Protein AF-A0A542YVK7-F1 (afdb_monomer_lite)

Organism: NCBI:txid82346

Radius of gyration: 36.07 Å; chains: 1; bounding box: 78×55×101 Å

Secondary structure (DSSP, 8-state):
-------------PPPPPP---PPPPTTHHHHHHHHHHHHHHHHHHHHHHHHT---SS-GGG-HHHHHHHHHHHHHHHHHHHHHHHHHHHHHHH-----SSSSS--------S----------

Foldseek 3Di:
DDDDDPDPPPPPPPDDDDDDDDDDDDQLPCLQVQLQCLLPVLLVQLQVQLPVVPFDPDDPCPRSNNVSNVRSNVRSVVSVVSNVVSVVSRVVVVPPDPVVPDDDDDPPDDDDPPDDDDDDDDD

Structure (mmCIF, N/CA/C/O backbone):
data_AF-A0A542YVK7-F1
#
_entry.id   AF-A0A542YVK7-F1
#
loop_
_atom_site.group_PDB
_atom_site.id
_atom_site.type_symbol
_atom_site.label_atom_id
_atom_site.label_alt_id
_atom_site.label_comp_id
_atom_site.label_asym_id
_atom_site.label_entity_id
_atom_site.label_seq_id
_atom_site.pdbx_PDB_ins_code
_atom_site.Cartn_x
_atom_site.Cartn_y
_atom_site.Cartn_z
_atom_site.occupancy
_atom_site.B_iso_or_equiv
_atom_site.auth_seq_id
_atom_site.auth_comp_id
_atom_site.auth_asym_id
_atom_site.auth_atom_id
_atom_site.pdbx_PDB_model_num
ATOM 1 N N . MET A 1 1 ? -0.382 -36.618 75.215 1.00 52.75 1 MET A N 1
ATOM 2 C CA . MET A 1 1 ? 0.060 -36.966 73.849 1.00 52.75 1 MET A CA 1
ATOM 3 C C . MET A 1 1 ? -0.885 -36.276 72.864 1.00 52.75 1 MET A C 1
ATOM 5 O O . MET A 1 1 ? -1.904 -36.868 72.533 1.00 52.75 1 MET A O 1
ATOM 9 N N . PRO A 1 2 ? -0.658 -35.001 72.500 1.00 47.66 2 PRO A N 1
ATOM 10 C CA . PRO A 1 2 ? -1.458 -34.331 71.476 1.00 47.66 2 PRO A CA 1
ATOM 11 C C . PRO A 1 2 ? -1.110 -34.901 70.094 1.00 47.66 2 PRO A C 1
ATOM 13 O O . PRO A 1 2 ? 0.059 -35.003 69.729 1.00 47.66 2 PRO A O 1
ATOM 16 N N . SER A 1 3 ? -2.135 -35.321 69.362 1.00 55.38 3 SER A N 1
ATOM 17 C CA . SER A 1 3 ? -2.067 -35.825 67.993 1.00 55.38 3 SER A CA 1
ATOM 18 C C . SER A 1 3 ? -1.645 -34.709 67.038 1.00 55.38 3 SER A C 1
ATOM 20 O O . SER A 1 3 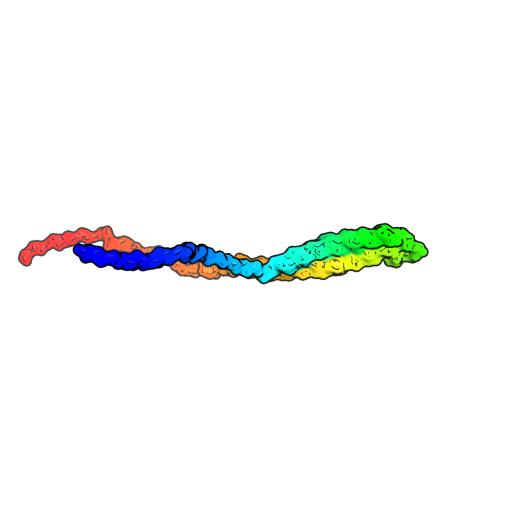? -2.375 -33.735 66.867 1.00 55.38 3 SER A O 1
ATOM 22 N N . SER A 1 4 ? -0.480 -34.859 66.409 1.00 58.69 4 SER A N 1
ATOM 23 C CA . SER A 1 4 ? -0.032 -34.044 65.280 1.00 58.69 4 SER A CA 1
ATOM 24 C C . SER A 1 4 ? -0.955 -34.292 64.090 1.00 58.69 4 SER A C 1
ATOM 26 O O . SER A 1 4 ? -0.798 -35.266 63.353 1.00 58.69 4 SER A O 1
ATOM 28 N N . GLN A 1 5 ? -1.964 -33.436 63.956 1.00 61.44 5 GLN A N 1
ATOM 29 C CA . GLN A 1 5 ? -2.774 -33.323 62.755 1.00 61.44 5 GLN A CA 1
ATOM 30 C C . GLN A 1 5 ? -1.832 -32.894 61.621 1.00 61.44 5 GLN A C 1
ATOM 32 O O . GLN A 1 5 ? -1.145 -31.888 61.784 1.00 61.44 5 GLN A O 1
ATOM 37 N N . PRO A 1 6 ? -1.707 -33.669 60.530 1.00 60.38 6 PRO A N 1
ATOM 38 C CA . PRO A 1 6 ? -0.852 -33.281 59.423 1.00 60.38 6 PRO A CA 1
ATOM 39 C C . PRO A 1 6 ? -1.431 -31.997 58.837 1.00 60.38 6 PRO A C 1
ATOM 41 O O . PRO A 1 6 ? -2.580 -31.988 58.389 1.00 60.38 6 PRO A O 1
ATOM 44 N N . ASP A 1 7 ? -0.648 -30.921 58.913 1.00 55.28 7 ASP A N 1
ATOM 45 C CA . ASP A 1 7 ? -0.944 -29.646 58.279 1.00 55.28 7 ASP A CA 1
ATOM 46 C C . ASP A 1 7 ? -1.322 -29.938 56.831 1.00 55.28 7 ASP A C 1
ATOM 48 O O . ASP A 1 7 ? -0.521 -30.461 56.050 1.00 55.28 7 ASP A O 1
ATOM 52 N N . ALA A 1 8 ? -2.598 -29.706 56.521 1.00 58.78 8 ALA A N 1
ATOM 53 C CA . ALA A 1 8 ? -3.131 -29.823 55.182 1.00 58.78 8 ALA A CA 1
ATOM 54 C C . ALA A 1 8 ? -2.192 -29.037 54.278 1.00 58.78 8 ALA A C 1
ATOM 56 O O . ALA A 1 8 ? -2.060 -27.828 54.456 1.00 58.78 8 ALA A O 1
ATOM 57 N N . ALA A 1 9 ? -1.494 -29.760 53.399 1.00 60.69 9 ALA A N 1
ATOM 58 C CA . ALA A 1 9 ? -0.538 -29.226 52.451 1.00 60.69 9 ALA A CA 1
ATOM 59 C C . ALA A 1 9 ? -1.058 -27.890 51.921 1.00 60.69 9 ALA A C 1
ATOM 61 O O . ALA A 1 9 ? -2.037 -27.863 51.171 1.00 60.69 9 ALA A O 1
ATOM 62 N N . THR A 1 10 ? -0.443 -26.798 52.383 1.00 60.91 10 THR A N 1
ATOM 63 C CA . THR A 1 10 ? -0.665 -25.458 51.860 1.00 60.91 10 THR A CA 1
ATOM 64 C C . THR A 1 10 ? -0.448 -25.581 50.368 1.00 60.91 10 THR A C 1
ATOM 66 O O . THR A 1 10 ? 0.667 -25.815 49.910 1.00 60.91 10 THR A O 1
ATOM 69 N N . SER A 1 11 ? -1.540 -25.571 49.617 1.00 63.12 11 SER A N 1
ATOM 70 C CA . SER A 1 11 ? -1.507 -25.688 48.176 1.00 63.12 11 SER A CA 1
ATOM 71 C C . SER A 1 11 ? -0.738 -24.480 47.656 1.00 63.12 11 SER A C 1
ATOM 73 O O . SER A 1 11 ? -1.299 -23.386 47.597 1.00 63.12 11 SER A O 1
ATOM 75 N N . ASP A 1 12 ? 0.530 -24.692 47.297 1.00 66.50 12 ASP A N 1
ATOM 76 C CA . ASP A 1 12 ? 1.444 -23.780 46.590 1.00 66.50 12 ASP A CA 1
ATOM 77 C C . ASP A 1 12 ? 0.936 -23.456 45.167 1.00 66.50 12 ASP A C 1
ATOM 79 O O . ASP A 1 12 ? 1.696 -23.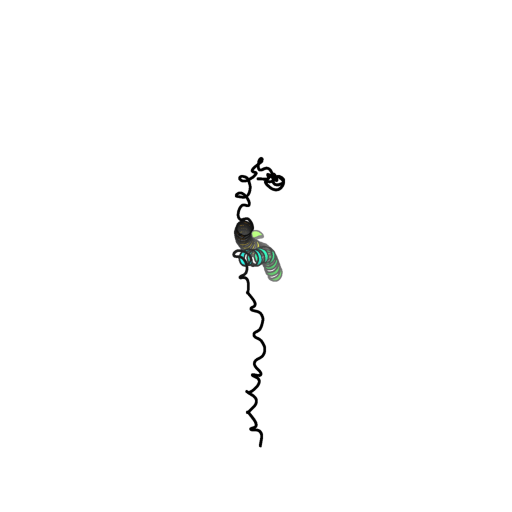353 44.208 1.00 66.50 12 ASP A O 1
ATOM 83 N N . ILE A 1 13 ? -0.380 -23.342 44.989 1.00 74.19 13 ILE A N 1
ATOM 84 C CA . ILE A 1 13 ? -1.012 -22.975 43.731 1.00 74.19 13 ILE A CA 1
ATOM 85 C C . ILE A 1 13 ? -1.048 -21.446 43.711 1.00 74.19 13 ILE A C 1
ATOM 87 O O . ILE A 1 13 ? -1.778 -20.850 44.511 1.00 74.19 13 ILE A O 1
ATOM 91 N N . PRO A 1 14 ? -0.268 -20.789 42.829 1.00 78.38 14 PRO A N 1
ATOM 92 C CA . PRO A 1 14 ? -0.297 -19.342 42.707 1.00 78.38 14 PRO A CA 1
ATOM 93 C C . PRO A 1 14 ? -1.727 -18.872 42.410 1.00 78.38 14 PRO A C 1
ATOM 95 O O . PRO A 1 14 ? -2.438 -19.548 41.657 1.00 78.38 14 PRO A O 1
ATOM 98 N N . PRO A 1 15 ? -2.161 -17.726 42.964 1.00 80.75 15 PRO A N 1
ATOM 99 C CA . PRO A 1 15 ? -3.490 -17.194 42.707 1.00 80.75 15 PRO A CA 1
ATOM 100 C C . PRO A 1 15 ? -3.763 -17.121 41.198 1.00 80.75 15 PRO A C 1
ATOM 102 O O . PRO A 1 15 ? -2.885 -16.674 40.451 1.00 80.75 15 PRO A O 1
ATOM 105 N N . PRO A 1 16 ? -4.948 -17.549 40.727 1.00 82.06 16 PRO A N 1
ATOM 106 C CA . PRO A 1 16 ? -5.277 -17.500 39.310 1.00 82.06 16 PRO A CA 1
ATOM 107 C C . PRO A 1 16 ? -5.114 -16.067 38.787 1.00 82.06 16 PRO A C 1
ATOM 109 O O . PRO A 1 16 ? -5.656 -15.116 39.354 1.00 82.06 16 PRO A O 1
ATOM 112 N N . GLY A 1 17 ? -4.322 -15.912 37.723 1.00 82.94 17 GLY A N 1
ATOM 113 C CA . GLY A 1 17 ? -4.039 -14.614 37.115 1.00 82.94 17 GLY A CA 1
ATOM 114 C C . GLY A 1 17 ? -5.304 -13.934 36.585 1.00 82.94 17 GLY A C 1
ATOM 115 O O . GLY A 1 17 ? -6.275 -14.591 36.207 1.00 82.94 17 GLY A O 1
ATOM 116 N N . ARG A 1 18 ? -5.295 -12.595 36.542 1.00 85.25 18 ARG A N 1
ATOM 117 C CA . ARG A 1 18 ? -6.401 -11.794 35.996 1.00 85.25 18 ARG A CA 1
ATOM 118 C C . ARG A 1 18 ? -6.695 -12.228 34.549 1.00 85.25 18 ARG A C 1
ATOM 120 O O . ARG A 1 18 ? -5.761 -12.235 33.747 1.00 85.25 18 ARG A O 1
ATOM 127 N N . PRO A 1 19 ? -7.952 -12.543 34.184 1.00 79.69 19 PRO A N 1
ATOM 128 C CA . PRO A 1 19 ? -8.277 -12.900 32.809 1.00 79.69 19 PRO A CA 1
ATOM 129 C C . PRO A 1 19 ? -8.016 -11.701 31.889 1.00 79.69 19 PRO A C 1
ATOM 131 O O . PRO A 1 19 ? -8.578 -10.621 32.082 1.00 79.69 19 PRO A O 1
ATOM 134 N N . VAL A 1 20 ? -7.137 -11.886 30.903 1.00 80.00 20 VAL A N 1
ATOM 135 C CA . VAL A 1 20 ? -6.852 -10.895 29.859 1.00 80.00 20 VAL A CA 1
ATOM 136 C C . VAL A 1 20 ? -7.823 -11.141 28.709 1.00 80.00 20 VAL A C 1
ATOM 138 O O . VAL A 1 20 ? -7.705 -12.134 27.993 1.00 80.00 20 VAL A O 1
ATOM 141 N N . LEU A 1 21 ? -8.798 -10.248 28.540 1.00 80.81 21 LEU A N 1
ATOM 142 C CA . LEU A 1 21 ? -9.656 -10.223 27.358 1.00 80.81 21 LEU A CA 1
ATOM 143 C C . LEU A 1 21 ? -8.872 -9.596 26.203 1.00 80.81 21 LEU A C 1
ATOM 145 O O . LEU A 1 21 ? -8.585 -8.401 26.213 1.00 80.81 21 LEU A O 1
ATOM 149 N N . LEU A 1 22 ? -8.505 -10.416 25.218 1.00 80.00 22 LEU A N 1
ATOM 150 C CA . LEU A 1 22 ? -7.971 -9.931 23.950 1.00 80.00 22 LEU A CA 1
ATOM 151 C C . LEU A 1 22 ? -9.145 -9.435 23.111 1.00 80.00 22 LEU A C 1
ATOM 153 O O . LEU A 1 22 ? -9.910 -10.227 22.561 1.00 80.00 22 LEU A O 1
ATOM 157 N N . GLU A 1 23 ? -9.304 -8.121 23.031 1.00 75.19 23 GLU A N 1
ATOM 158 C CA . GLU A 1 23 ? -10.268 -7.532 22.117 1.00 75.19 23 GLU A CA 1
ATOM 159 C C . GLU A 1 23 ? -9.785 -7.760 20.680 1.00 75.19 23 GLU A C 1
ATOM 161 O O . GLU A 1 23 ? -8.671 -7.388 20.300 1.00 75.19 23 GLU A O 1
ATOM 166 N N . SER A 1 24 ? -10.609 -8.445 19.884 1.00 73.44 24 SER A N 1
ATOM 167 C CA . SER A 1 24 ? -10.335 -8.660 18.464 1.00 73.44 24 SER A CA 1
ATOM 168 C C . SER A 1 24 ? -10.178 -7.310 17.772 1.00 73.44 24 SER A C 1
ATOM 170 O O . SER A 1 24 ? -11.029 -6.433 17.915 1.00 73.44 24 SER A O 1
ATOM 172 N N . THR A 1 25 ? -9.130 -7.159 16.961 1.00 78.12 25 THR A N 1
ATOM 173 C CA . THR A 1 25 ? -8.899 -5.935 16.190 1.00 78.12 25 THR A CA 1
ATOM 174 C C . THR A 1 25 ? -10.137 -5.604 15.339 1.00 78.12 25 THR A C 1
ATOM 176 O O . THR A 1 25 ? -10.672 -6.508 14.686 1.00 78.12 25 THR A O 1
ATOM 179 N N . PRO A 1 26 ? -10.612 -4.343 15.319 1.00 77.69 26 PRO A N 1
ATOM 180 C CA . PRO A 1 26 ? -11.847 -3.980 14.634 1.00 77.69 26 PRO A CA 1
ATOM 181 C C . PRO A 1 26 ? -11.857 -4.368 13.143 1.00 77.69 26 PRO A C 1
ATOM 183 O O . PRO A 1 26 ? -10.852 -4.179 12.440 1.00 77.69 26 PRO A O 1
ATOM 186 N N . PRO A 1 27 ? -12.991 -4.867 12.614 1.00 73.62 27 PRO A N 1
ATOM 187 C CA . PRO A 1 27 ? -13.107 -5.286 11.222 1.00 73.62 27 PRO A CA 1
ATOM 188 C C . PRO A 1 27 ? -12.990 -4.077 10.280 1.00 73.62 27 PRO A C 1
ATOM 190 O O . PRO A 1 27 ? -13.923 -3.295 10.127 1.00 73.62 27 PRO A O 1
ATOM 193 N N . GLY A 1 28 ? -11.833 -3.934 9.630 1.00 80.94 28 GLY A N 1
ATOM 194 C CA . GLY A 1 28 ? -11.508 -2.806 8.743 1.00 80.94 28 GLY A CA 1
ATOM 195 C C . GLY A 1 28 ? -10.141 -2.178 9.021 1.00 80.94 28 GLY A C 1
ATOM 196 O O . GLY A 1 28 ? -9.555 -1.583 8.120 1.00 80.94 28 GLY A O 1
ATOM 197 N N . PHE A 1 29 ? -9.584 -2.396 10.217 1.00 86.50 29 PHE A N 1
ATOM 198 C CA . PHE A 1 29 ? -8.262 -1.895 10.607 1.00 86.50 29 PHE A CA 1
ATOM 199 C C . PHE A 1 29 ? -7.142 -2.410 9.692 1.00 86.50 29 PHE A C 1
ATOM 201 O O . PHE A 1 29 ? -6.368 -1.627 9.146 1.00 86.50 29 PHE A O 1
ATOM 208 N N . TRP A 1 30 ? -7.108 -3.722 9.445 1.00 88.44 30 TRP A N 1
ATOM 209 C CA . TRP A 1 30 ? -6.104 -4.343 8.575 1.00 88.44 30 TRP A CA 1
ATOM 210 C C . TRP A 1 30 ? -6.205 -3.893 7.122 1.00 88.44 30 TRP A C 1
ATOM 212 O O . TRP A 1 30 ? -5.185 -3.659 6.483 1.00 88.44 30 TRP A O 1
ATOM 222 N N . ALA A 1 31 ? -7.426 -3.730 6.609 1.00 89.25 31 ALA A N 1
ATOM 223 C CA . ALA A 1 31 ? -7.642 -3.239 5.253 1.00 89.25 31 ALA A CA 1
ATOM 224 C C . ALA A 1 31 ? -7.156 -1.789 5.099 1.00 89.25 31 ALA A C 1
ATOM 226 O O . ALA A 1 31 ? -6.545 -1.460 4.087 1.00 89.25 31 ALA A O 1
ATOM 227 N N . LEU A 1 32 ? -7.357 -0.948 6.120 1.00 90.81 32 LEU A N 1
ATOM 228 C CA . LEU A 1 32 ? -6.861 0.426 6.134 1.00 90.81 32 LEU A CA 1
ATOM 229 C C . LEU A 1 32 ? -5.332 0.485 6.213 1.00 90.81 32 LEU A C 1
ATOM 231 O O . LEU A 1 32 ? -4.716 1.178 5.409 1.00 90.81 32 LEU A O 1
ATOM 235 N N . ILE A 1 33 ? -4.715 -0.262 7.135 1.00 93.44 33 ILE A N 1
ATOM 236 C CA . ILE A 1 33 ? -3.254 -0.268 7.301 1.00 93.44 33 ILE A CA 1
ATOM 237 C C . ILE A 1 33 ? -2.555 -0.857 6.082 1.00 93.44 33 ILE A C 1
ATOM 239 O O . ILE A 1 33 ? -1.661 -0.220 5.527 1.00 93.44 33 ILE A O 1
ATOM 243 N N . LEU A 1 34 ? -2.943 -2.059 5.651 1.00 93.38 34 LEU A N 1
ATOM 244 C CA . LEU A 1 34 ? -2.294 -2.720 4.521 1.00 93.38 34 LEU A CA 1
ATOM 245 C C . LEU A 1 34 ? -2.593 -1.984 3.219 1.00 93.38 34 LEU A C 1
ATOM 247 O O . LEU A 1 34 ? -1.673 -1.723 2.451 1.00 93.38 34 LEU A O 1
ATOM 251 N N . GLY A 1 35 ? -3.847 -1.587 2.994 1.00 91.75 35 GLY A N 1
ATOM 252 C CA . GLY A 1 35 ? -4.226 -0.829 1.806 1.00 91.75 35 GLY A CA 1
ATOM 253 C C . GLY A 1 35 ? -3.506 0.517 1.733 1.00 91.75 35 GLY A C 1
ATOM 254 O O . GLY A 1 35 ? -2.940 0.850 0.695 1.00 91.75 35 GLY A O 1
ATOM 255 N N . GLY A 1 36 ? -3.450 1.259 2.844 1.00 93.31 36 GLY A N 1
ATOM 256 C CA . GLY A 1 36 ? -2.752 2.542 2.920 1.00 93.31 36 GLY A CA 1
ATOM 257 C C . GLY A 1 36 ? -1.239 2.397 2.754 1.00 93.31 36 GLY A C 1
ATOM 258 O O . GLY A 1 36 ? -0.620 3.180 2.037 1.00 93.31 36 GLY A O 1
ATOM 259 N N . SER A 1 37 ? -0.647 1.348 3.336 1.00 94.69 37 SER A N 1
ATOM 260 C CA . SER A 1 37 ? 0.773 1.0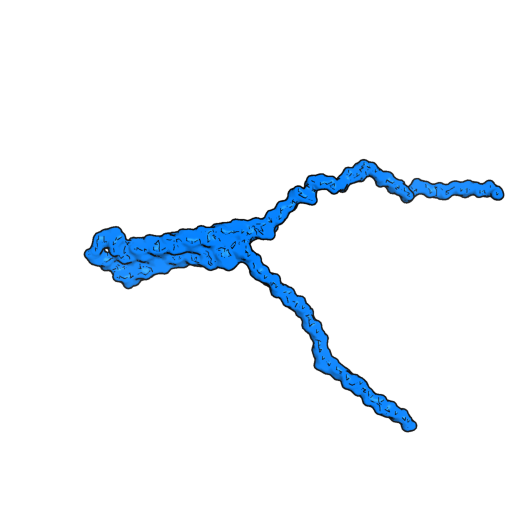35 3.131 1.00 94.69 37 SER A CA 1
ATOM 261 C C . SER A 1 37 ? 1.054 0.758 1.656 1.00 94.69 37 SER A C 1
ATOM 263 O O . SER A 1 37 ? 1.954 1.361 1.084 1.00 94.69 37 SER A O 1
ATOM 265 N N . VAL A 1 38 ? 0.253 -0.093 1.007 1.00 95.50 38 VAL A N 1
ATOM 266 C CA . VAL A 1 38 ? 0.396 -0.408 -0.425 1.00 95.50 38 VAL A CA 1
ATOM 267 C C . VAL A 1 38 ? 0.182 0.832 -1.294 1.00 95.50 38 VAL A C 1
ATOM 269 O O . VAL A 1 38 ? 0.928 1.034 -2.247 1.00 95.50 38 VAL A O 1
ATOM 272 N N . MET A 1 39 ? -0.776 1.692 -0.947 1.00 95.25 39 MET A N 1
ATOM 273 C CA . MET A 1 39 ? -1.062 2.934 -1.667 1.00 95.25 39 MET A CA 1
ATOM 274 C C . MET A 1 39 ? 0.156 3.857 -1.766 1.00 95.25 39 MET A C 1
ATOM 276 O O . MET A 1 39 ? 0.380 4.460 -2.812 1.00 95.25 39 MET A O 1
ATOM 280 N N . VAL A 1 40 ? 0.949 3.946 -0.696 1.00 95.31 40 VAL A N 1
ATOM 281 C CA . VAL A 1 40 ? 2.145 4.798 -0.646 1.00 95.31 40 VAL A CA 1
ATOM 282 C C . VAL A 1 40 ? 3.382 4.070 -1.171 1.00 95.31 40 VAL A C 1
ATOM 284 O O . VAL A 1 40 ? 4.167 4.645 -1.924 1.00 95.31 40 VAL A O 1
ATOM 287 N N . LEU A 1 41 ? 3.571 2.804 -0.790 1.00 95.44 41 LEU A N 1
ATOM 288 C CA . LEU A 1 41 ? 4.777 2.050 -1.130 1.00 95.44 41 LEU A CA 1
ATOM 289 C C . LEU A 1 41 ? 4.797 1.632 -2.602 1.00 95.44 41 LEU A C 1
ATOM 291 O O . LEU A 1 41 ? 5.862 1.659 -3.210 1.00 95.44 41 LEU A O 1
ATOM 295 N N . ALA A 1 42 ? 3.663 1.263 -3.201 1.00 95.38 42 ALA A N 1
ATOM 296 C CA . ALA A 1 42 ? 3.655 0.716 -4.558 1.00 95.38 42 ALA A CA 1
ATOM 297 C C . ALA A 1 42 ? 4.169 1.702 -5.628 1.00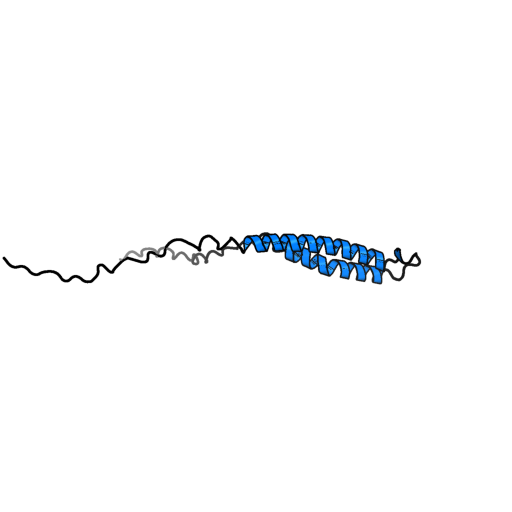 95.38 42 ALA A C 1
ATOM 299 O O . ALA A 1 42 ? 5.024 1.292 -6.417 1.00 95.38 42 ALA A O 1
ATOM 300 N N . PRO A 1 43 ? 3.767 2.990 -5.656 1.00 91.62 43 PRO A N 1
ATOM 301 C CA . PRO A 1 43 ? 4.339 3.960 -6.592 1.00 91.62 43 PRO A CA 1
ATOM 302 C C . PRO A 1 43 ? 5.836 4.188 -6.364 1.00 91.62 43 PRO A C 1
ATOM 304 O O . PRO A 1 43 ? 6.593 4.312 -7.324 1.00 91.62 43 PRO A O 1
ATOM 307 N N . LEU A 1 44 ? 6.276 4.197 -5.101 1.00 93.81 44 LEU A N 1
ATOM 308 C CA . LEU A 1 44 ? 7.679 4.400 -4.740 1.00 93.81 44 LEU A CA 1
ATOM 309 C C . LEU A 1 44 ? 8.552 3.217 -5.180 1.00 93.81 44 LEU A C 1
ATOM 311 O O . LEU A 1 44 ? 9.610 3.422 -5.771 1.00 93.81 44 LEU A O 1
ATOM 315 N N . PHE A 1 45 ? 8.084 1.985 -4.968 1.00 93.19 45 PHE A N 1
ATOM 316 C CA . PHE A 1 45 ? 8.736 0.780 -5.484 1.00 93.19 45 PHE A CA 1
ATOM 317 C C . PHE A 1 45 ? 8.717 0.731 -7.011 1.00 93.19 45 PHE A C 1
ATOM 319 O O . PHE A 1 45 ? 9.729 0.389 -7.615 1.00 93.19 45 PHE A O 1
ATOM 326 N N . GLY A 1 46 ? 7.605 1.115 -7.639 1.00 88.81 46 GLY A N 1
ATOM 327 C CA . GLY A 1 46 ? 7.500 1.226 -9.091 1.00 88.81 46 GLY A CA 1
ATOM 328 C C . GLY A 1 46 ? 8.546 2.181 -9.657 1.00 88.81 46 GLY A C 1
ATOM 329 O O . GLY A 1 46 ? 9.311 1.812 -10.544 1.00 88.81 46 GLY A O 1
ATOM 330 N N . PHE A 1 47 ? 8.661 3.379 -9.088 1.00 91.88 47 PHE A N 1
ATOM 331 C CA . PHE A 1 47 ? 9.695 4.336 -9.469 1.00 91.88 47 PHE A CA 1
ATOM 332 C C . PHE A 1 47 ? 11.112 3.778 -9.264 1.00 91.88 47 PHE A C 1
ATOM 334 O O . PHE A 1 47 ? 11.930 3.848 -10.177 1.00 91.88 47 PHE A O 1
ATOM 341 N N . LEU A 1 48 ? 11.393 3.182 -8.100 1.00 91.69 48 LEU A N 1
ATOM 342 C CA . LEU A 1 48 ? 12.717 2.653 -7.758 1.00 91.69 48 LEU A CA 1
ATOM 343 C C . LEU A 1 48 ? 13.154 1.504 -8.677 1.00 91.69 48 LEU A C 1
ATOM 345 O O . LEU A 1 48 ? 14.298 1.458 -9.120 1.00 91.69 48 LEU A O 1
ATOM 349 N N . ILE A 1 49 ? 12.247 0.579 -8.990 1.00 89.69 49 ILE A N 1
ATOM 350 C CA . ILE A 1 49 ? 12.514 -0.505 -9.941 1.00 89.69 49 ILE A CA 1
ATOM 351 C C . ILE A 1 49 ? 12.752 0.083 -11.335 1.00 89.69 49 ILE A C 1
ATOM 353 O O . ILE A 1 49 ? 13.654 -0.350 -12.046 1.00 89.69 49 ILE A O 1
ATOM 357 N N . GLY A 1 50 ? 11.981 1.099 -11.714 1.00 86.81 50 GLY A N 1
ATOM 358 C CA . GLY A 1 50 ? 12.130 1.794 -12.988 1.00 86.81 50 GLY A CA 1
ATOM 359 C C . GLY A 1 50 ? 13.498 2.432 -13.171 1.00 86.81 50 GLY A C 1
ATOM 360 O O . GLY A 1 50 ? 14.128 2.254 -14.208 1.00 86.81 50 GLY A O 1
ATOM 361 N N . THR A 1 51 ? 13.981 3.134 -12.147 1.00 87.19 51 THR A N 1
ATOM 362 C CA . THR A 1 51 ? 15.303 3.771 -12.175 1.00 87.19 51 THR A CA 1
ATOM 363 C C . THR A 1 51 ? 16.438 2.753 -12.114 1.00 87.19 51 THR A C 1
ATOM 365 O O . THR A 1 51 ? 17.449 2.942 -12.788 1.00 87.19 51 THR A O 1
ATOM 368 N N . ALA A 1 52 ? 16.273 1.652 -11.372 1.00 87.88 52 ALA A N 1
ATOM 369 C CA . ALA A 1 52 ? 17.275 0.590 -11.272 1.00 87.88 52 ALA A CA 1
ATOM 370 C C . ALA A 1 52 ? 17.522 -0.147 -12.601 1.00 87.88 52 ALA A C 1
ATOM 372 O O . ALA A 1 52 ? 18.623 -0.642 -12.824 1.00 87.88 52 ALA A O 1
ATOM 373 N N . ASN A 1 53 ? 16.525 -0.203 -13.491 1.00 84.62 53 ASN A N 1
ATOM 374 C CA . ASN A 1 53 ? 16.657 -0.829 -14.811 1.00 84.62 53 ASN A CA 1
ATOM 375 C C . ASN A 1 53 ? 17.342 0.070 -15.861 1.00 84.62 53 ASN A C 1
ATOM 377 O O . ASN A 1 53 ? 17.633 -0.398 -16.959 1.00 84.62 53 ASN A O 1
ATOM 381 N N . GLY A 1 54 ? 17.644 1.329 -15.525 1.00 79.31 54 GLY A N 1
ATOM 382 C CA . GLY A 1 54 ? 18.328 2.271 -16.411 1.00 79.31 54 GLY A CA 1
ATOM 383 C C . GLY A 1 54 ? 17.451 2.833 -17.545 1.00 79.31 54 GLY A C 1
ATOM 384 O O . GLY A 1 54 ? 16.283 2.461 -17.687 1.00 79.31 54 GLY A O 1
ATOM 385 N N . PRO A 1 55 ? 17.985 3.777 -18.346 1.00 71.25 55 PRO A N 1
ATOM 386 C CA . PRO A 1 55 ? 17.276 4.336 -19.493 1.00 71.25 55 PRO A CA 1
ATOM 387 C C . PRO A 1 55 ? 17.078 3.241 -20.544 1.00 71.25 55 PRO A C 1
ATOM 389 O O . PRO A 1 55 ? 18.051 2.707 -21.066 1.00 71.25 55 PRO A O 1
ATOM 392 N N . GLY A 1 56 ? 15.829 2.882 -20.838 1.00 70.00 56 GLY A N 1
ATOM 393 C CA . GLY A 1 56 ? 15.545 1.937 -21.916 1.00 70.00 56 GLY A CA 1
ATOM 394 C C . GLY A 1 56 ? 15.808 2.572 -23.281 1.00 70.00 56 GLY A C 1
ATOM 395 O O . GLY A 1 56 ? 15.352 3.685 -23.527 1.00 70.00 56 GLY A O 1
ATOM 396 N N . ASP A 1 57 ? 16.467 1.842 -24.180 1.00 71.88 57 ASP A N 1
ATOM 397 C CA . ASP A 1 57 ? 16.776 2.265 -25.560 1.00 71.88 57 ASP A CA 1
ATOM 398 C C . ASP A 1 57 ? 15.537 2.323 -26.493 1.00 71.88 57 ASP A C 1
ATOM 400 O O . ASP A 1 57 ? 15.667 2.392 -27.715 1.00 71.88 57 ASP A O 1
ATOM 404 N N . GLY A 1 58 ? 14.323 2.244 -25.936 1.00 71.69 58 GLY A N 1
ATOM 405 C CA . GLY A 1 58 ? 13.053 2.170 -26.665 1.00 71.69 58 GLY A CA 1
ATOM 406 C C . GLY A 1 58 ? 12.234 3.465 -26.642 1.00 71.69 58 GLY A C 1
ATOM 407 O O . GLY A 1 58 ? 12.651 4.483 -26.091 1.00 71.69 58 GLY A O 1
ATOM 408 N N . ASP A 1 59 ? 11.032 3.409 -27.227 1.00 75.56 59 ASP A N 1
ATOM 409 C CA . ASP A 1 59 ? 10.064 4.513 -27.222 1.00 75.56 59 ASP A CA 1
ATOM 410 C C . ASP A 1 59 ? 9.850 5.086 -25.815 1.00 75.56 59 ASP A C 1
ATOM 412 O O . ASP A 1 59 ? 9.769 4.348 -24.832 1.00 75.56 59 ASP A O 1
ATOM 416 N N . ALA A 1 60 ? 9.668 6.406 -25.716 1.00 73.56 60 ALA A N 1
ATOM 417 C CA . ALA A 1 60 ? 9.515 7.099 -24.434 1.00 73.56 60 ALA A CA 1
ATOM 418 C C . ALA A 1 60 ? 8.375 6.533 -23.561 1.00 73.56 60 ALA A C 1
ATOM 420 O O . ALA A 1 60 ? 8.490 6.524 -22.337 1.00 73.56 60 ALA A O 1
ATOM 421 N N . LEU A 1 61 ? 7.304 6.018 -24.182 1.00 72.56 61 LEU A N 1
ATOM 422 C CA . LEU A 1 61 ? 6.178 5.365 -23.498 1.00 72.56 61 LEU A CA 1
ATOM 423 C C . LEU A 1 61 ? 6.497 3.942 -23.007 1.00 72.56 61 LEU A C 1
ATOM 425 O O . LEU A 1 61 ? 5.844 3.453 -22.089 1.00 72.56 61 LEU A O 1
ATOM 429 N N . LEU A 1 62 ? 7.495 3.288 -23.602 1.00 77.50 62 LEU A N 1
ATOM 430 C CA . LEU A 1 62 ? 7.992 1.964 -23.221 1.00 77.50 62 LEU A CA 1
ATOM 431 C C . LEU A 1 62 ? 9.236 2.040 -22.331 1.00 77.50 62 LEU A C 1
ATOM 433 O O . LEU A 1 62 ? 9.819 1.009 -21.995 1.00 77.50 62 LEU A O 1
ATOM 437 N N . ASN A 1 63 ? 9.649 3.244 -21.932 1.00 83.44 63 ASN A N 1
ATOM 438 C CA . ASN A 1 63 ? 10.779 3.411 -21.038 1.00 83.44 63 ASN A CA 1
ATOM 439 C C . ASN A 1 63 ? 10.460 2.726 -19.688 1.00 83.44 63 ASN A C 1
ATOM 441 O O . ASN A 1 63 ? 9.390 2.981 -19.115 1.00 83.44 63 ASN A O 1
ATOM 445 N N . PRO A 1 64 ? 11.366 1.873 -19.167 1.00 84.62 64 PRO A N 1
ATOM 446 C CA . PRO A 1 64 ? 11.177 1.111 -17.935 1.00 84.62 64 PRO A CA 1
ATOM 447 C C . PRO A 1 64 ? 10.628 1.935 -16.772 1.00 84.62 64 PRO A C 1
ATOM 449 O O . PRO A 1 64 ? 9.779 1.447 -16.030 1.00 84.62 64 PRO A O 1
ATOM 452 N N . ILE A 1 65 ? 11.054 3.198 -16.658 1.00 87.38 65 ILE A N 1
ATOM 453 C CA . ILE A 1 65 ? 10.634 4.105 -15.589 1.00 87.38 65 ILE A CA 1
ATOM 454 C C . ILE A 1 65 ? 9.142 4.453 -15.634 1.00 87.38 65 ILE A C 1
ATOM 456 O O . ILE A 1 65 ? 8.502 4.539 -14.587 1.00 87.38 65 ILE A O 1
ATOM 460 N N . TYR A 1 66 ? 8.570 4.625 -16.830 1.00 88.69 66 TYR A N 1
ATOM 461 C CA . TYR A 1 66 ? 7.151 4.938 -16.994 1.00 88.69 66 TYR A CA 1
ATOM 462 C C . TYR A 1 66 ? 6.293 3.706 -16.735 1.00 88.69 66 TYR A C 1
ATOM 464 O O . TYR A 1 66 ? 5.286 3.803 -16.037 1.00 88.69 66 TYR A O 1
ATOM 472 N N . LEU A 1 67 ? 6.704 2.544 -17.248 1.00 91.25 67 LEU A N 1
ATOM 473 C CA . LEU A 1 67 ? 5.966 1.294 -17.071 1.00 91.25 67 LEU A CA 1
ATOM 474 C C . LEU A 1 67 ? 5.918 0.866 -15.605 1.00 91.25 67 LEU A C 1
ATOM 476 O O . LEU A 1 67 ? 4.845 0.567 -15.081 1.00 91.25 67 LEU A O 1
ATOM 480 N N . SER A 1 68 ? 7.060 0.865 -14.920 1.00 89.12 68 SER A N 1
ATOM 481 C CA . SER A 1 68 ? 7.126 0.452 -13.521 1.00 89.12 68 SER A CA 1
ATOM 482 C C . SER A 1 68 ? 6.393 1.433 -12.600 1.00 89.12 68 SER A C 1
ATOM 484 O O . SER A 1 68 ? 5.697 1.000 -11.680 1.00 89.12 68 SER A O 1
ATOM 486 N N . LEU A 1 69 ? 6.475 2.743 -12.869 1.00 90.50 69 LEU A N 1
ATOM 487 C CA . LEU A 1 69 ? 5.704 3.757 -12.151 1.00 90.50 69 LEU A CA 1
ATOM 488 C C . LEU A 1 69 ? 4.204 3.584 -12.393 1.00 90.50 69 LEU A C 1
ATOM 490 O O . LEU A 1 69 ? 3.433 3.607 -11.438 1.00 90.50 69 LEU A O 1
ATOM 494 N N . PHE A 1 70 ? 3.787 3.378 -13.643 1.00 92.88 70 PHE A N 1
ATOM 495 C CA . PHE A 1 70 ? 2.385 3.162 -13.990 1.00 92.88 70 PHE A CA 1
ATOM 496 C C . PHE A 1 70 ? 1.814 1.945 -13.258 1.00 92.88 70 PHE A C 1
ATOM 498 O O . PHE A 1 70 ? 0.774 2.049 -12.609 1.00 92.88 70 PHE A O 1
ATOM 505 N N . ILE A 1 71 ? 2.532 0.819 -13.277 1.00 94.31 71 ILE A N 1
ATOM 506 C CA . ILE A 1 71 ? 2.159 -0.385 -12.525 1.00 94.31 71 ILE A CA 1
ATOM 507 C C . ILE A 1 71 ? 2.072 -0.068 -11.026 1.00 94.31 71 ILE A C 1
ATOM 509 O O . ILE A 1 71 ? 1.081 -0.416 -10.383 1.00 94.31 71 ILE A O 1
ATOM 513 N N . GLY A 1 72 ? 3.061 0.640 -10.475 1.00 93.25 72 GLY A N 1
ATOM 514 C CA . GLY A 1 72 ? 3.072 1.061 -9.074 1.00 93.25 72 GLY A CA 1
ATOM 515 C C . GLY A 1 72 ? 1.870 1.931 -8.692 1.00 93.25 72 GLY A C 1
ATOM 516 O O . GLY A 1 72 ? 1.280 1.724 -7.635 1.00 93.25 72 GLY A O 1
ATOM 517 N N . VAL A 1 73 ? 1.457 2.858 -9.559 1.00 94.38 73 VAL A N 1
ATOM 518 C CA . VAL A 1 73 ? 0.280 3.719 -9.359 1.00 94.38 73 VAL A CA 1
ATOM 519 C C . VAL A 1 73 ? -1.017 2.922 -9.435 1.00 94.38 73 VAL A C 1
ATOM 521 O O . VAL A 1 73 ? -1.891 3.126 -8.599 1.00 94.38 73 VAL A O 1
ATOM 524 N N . VAL A 1 74 ? -1.151 1.993 -10.383 1.00 96.56 74 VAL A N 1
ATOM 525 C CA . VAL A 1 74 ? -2.344 1.136 -10.489 1.00 96.56 74 VAL A CA 1
ATOM 526 C C . VAL A 1 74 ? -2.481 0.248 -9.250 1.00 96.56 74 VAL A C 1
ATOM 528 O O . VAL A 1 74 ? -3.546 0.200 -8.635 1.00 96.56 74 VAL A O 1
ATOM 531 N N . VAL A 1 75 ? -1.392 -0.403 -8.830 1.00 95.69 75 VAL A N 1
ATOM 532 C CA . VAL A 1 75 ? -1.361 -1.232 -7.614 1.00 95.69 75 VAL A CA 1
ATOM 533 C C . VAL A 1 75 ? -1.625 -0.382 -6.368 1.00 95.69 75 VAL A C 1
ATOM 535 O O . VAL A 1 75 ? -2.428 -0.769 -5.516 1.00 95.69 75 VAL A O 1
ATOM 538 N N . GLY A 1 76 ? -1.011 0.800 -6.279 1.00 94.44 76 GLY A N 1
ATOM 539 C CA . GLY A 1 76 ? -1.237 1.748 -5.192 1.00 94.44 76 GLY A CA 1
ATOM 540 C C . GLY A 1 76 ? -2.683 2.246 -5.140 1.00 94.44 76 GLY A C 1
ATOM 541 O O . GLY A 1 76 ? -3.275 2.309 -4.066 1.00 94.44 76 GLY A O 1
ATOM 542 N N . GLY A 1 77 ? -3.296 2.511 -6.294 1.00 94.56 77 GLY A N 1
ATOM 543 C CA . GLY A 1 77 ? -4.702 2.890 -6.416 1.00 94.56 77 GLY A CA 1
ATOM 544 C C . GLY A 1 77 ? -5.644 1.796 -5.915 1.00 94.56 77 GLY A C 1
ATOM 545 O O . GLY A 1 77 ? -6.539 2.079 -5.120 1.00 94.56 77 GLY A O 1
ATOM 546 N N . CYS A 1 78 ? -5.400 0.537 -6.291 1.00 95.56 78 CYS A N 1
ATOM 547 C CA . CYS A 1 78 ? -6.127 -0.610 -5.741 1.00 95.56 78 CYS A CA 1
ATOM 548 C C . CYS A 1 78 ? -5.967 -0.707 -4.214 1.00 95.56 78 CYS A C 1
ATOM 550 O O . CYS A 1 78 ? -6.957 -0.885 -3.503 1.00 95.56 78 CYS A O 1
ATOM 552 N N . GLY A 1 79 ? -4.745 -0.530 -3.699 1.00 93.00 79 GLY A N 1
ATOM 553 C CA . GLY A 1 79 ? -4.472 -0.474 -2.259 1.00 93.00 79 GLY A CA 1
ATOM 554 C C . GLY A 1 79 ? -5.255 0.638 -1.557 1.00 93.00 79 GLY A C 1
ATOM 555 O O . GLY A 1 79 ? -5.903 0.392 -0.541 1.00 93.00 79 GLY A O 1
ATOM 556 N N . GLY A 1 80 ? -5.284 1.837 -2.140 1.00 93.25 80 GLY A N 1
ATOM 557 C CA . GLY A 1 80 ? -6.053 2.973 -1.635 1.00 93.25 80 GLY A CA 1
ATOM 558 C C . GLY A 1 80 ? -7.559 2.714 -1.633 1.00 93.25 80 GLY A C 1
ATOM 559 O O . GLY A 1 80 ? -8.240 3.042 -0.664 1.00 93.25 80 GLY A O 1
ATOM 560 N N . PHE A 1 81 ? -8.083 2.051 -2.665 1.00 94.44 81 PHE A N 1
ATOM 561 C CA . PHE A 1 81 ? -9.495 1.667 -2.731 1.00 94.44 81 PHE A CA 1
ATOM 562 C C . PHE A 1 81 ? -9.870 0.690 -1.606 1.00 94.44 81 PHE A C 1
ATOM 564 O O . PHE A 1 81 ? -10.885 0.866 -0.929 1.00 94.44 81 PHE A O 1
ATOM 571 N N . ILE A 1 82 ? -9.008 -0.299 -1.346 1.00 91.50 82 ILE A N 1
ATOM 572 C CA . ILE A 1 82 ? -9.148 -1.236 -0.222 1.00 91.50 82 ILE A CA 1
ATOM 573 C C . ILE A 1 82 ? -9.063 -0.489 1.117 1.00 91.50 82 ILE A C 1
ATOM 575 O O . ILE A 1 82 ? -9.856 -0.761 2.020 1.00 91.50 82 ILE A O 1
ATOM 579 N N . ALA A 1 83 ? -8.151 0.480 1.237 1.00 91.81 83 ALA A N 1
ATOM 580 C CA . ALA A 1 83 ? -7.972 1.272 2.449 1.00 91.81 83 ALA A CA 1
ATOM 581 C C . ALA A 1 83 ? -9.200 2.126 2.770 1.00 91.81 83 ALA A C 1
ATOM 583 O O . ALA A 1 83 ? -9.667 2.139 3.908 1.00 91.81 83 ALA A O 1
ATOM 584 N N . LEU A 1 84 ? -9.755 2.796 1.758 1.00 90.69 84 LEU A N 1
ATOM 585 C CA . LEU A 1 84 ? -10.971 3.596 1.874 1.00 90.69 84 LEU A CA 1
ATOM 586 C C . LEU A 1 84 ? -12.164 2.728 2.266 1.00 90.69 84 LEU A C 1
ATOM 588 O O . LEU A 1 84 ? -12.931 3.101 3.153 1.00 90.69 84 LEU A O 1
ATOM 592 N N . TRP A 1 85 ? -12.304 1.545 1.664 1.00 90.81 85 TRP A N 1
ATOM 593 C CA . TRP A 1 85 ? -13.387 0.632 2.016 1.00 90.81 85 TRP A CA 1
ATOM 594 C C . TRP A 1 85 ? -13.232 0.075 3.440 1.00 90.81 85 TRP A C 1
ATOM 596 O O . TRP A 1 85 ? -14.204 0.035 4.202 1.00 90.81 85 TRP A O 1
ATOM 606 N N . GLY A 1 86 ? -12.007 -0.282 3.837 1.00 86.38 86 GLY A N 1
ATOM 607 C CA . GLY A 1 86 ? -11.664 -0.689 5.200 1.00 86.38 86 GLY A CA 1
ATOM 608 C C . GLY A 1 86 ? -11.947 0.404 6.231 1.00 86.38 86 GLY A C 1
ATOM 609 O O . GLY A 1 86 ? -12.577 0.139 7.255 1.00 86.38 86 GLY A O 1
ATOM 610 N N . GLY A 1 87 ? -11.566 1.644 5.921 1.00 86.44 87 GLY A N 1
ATOM 611 C CA . GLY A 1 87 ? -11.826 2.825 6.741 1.00 86.44 87 GLY A CA 1
ATOM 612 C C . GLY A 1 87 ? -13.307 3.154 6.866 1.00 86.44 87 GLY A C 1
ATOM 613 O O . GLY A 1 87 ? -13.785 3.400 7.967 1.00 86.44 87 GLY A O 1
ATOM 614 N N . ALA A 1 88 ? -14.066 3.083 5.771 1.00 85.81 88 ALA A N 1
ATOM 615 C CA . ALA A 1 88 ? -15.511 3.296 5.797 1.00 85.81 88 ALA A CA 1
ATOM 616 C C . ALA A 1 88 ? -16.236 2.229 6.633 1.00 85.81 88 ALA A C 1
ATOM 618 O O . ALA A 1 88 ? -17.191 2.535 7.351 1.00 85.81 88 ALA A O 1
ATOM 619 N N . ARG A 1 89 ? -15.779 0.972 6.569 1.00 81.38 89 ARG A N 1
ATOM 620 C CA . ARG A 1 89 ? -16.303 -0.117 7.405 1.00 81.38 89 ARG A CA 1
ATOM 621 C C . ARG A 1 89 ? -15.970 0.097 8.882 1.00 81.38 89 ARG A C 1
ATOM 623 O O . ARG A 1 89 ? -16.850 -0.086 9.720 1.00 81.38 89 ARG A O 1
ATOM 630 N N . LEU A 1 90 ? -14.749 0.542 9.181 1.00 80.56 90 LEU A N 1
ATOM 631 C CA . LEU A 1 90 ? -14.328 0.893 10.535 1.00 80.56 90 LEU A CA 1
ATOM 632 C C . LEU A 1 90 ? -15.162 2.058 11.082 1.00 80.56 90 LEU A C 1
ATOM 634 O O . LEU A 1 90 ? -15.765 1.934 12.142 1.00 80.56 90 LEU A O 1
ATOM 638 N N . TYR A 1 91 ? -15.295 3.144 10.323 1.00 80.31 91 TYR A N 1
ATOM 639 C CA . TYR A 1 91 ? -16.081 4.315 10.713 1.00 80.31 91 TYR A CA 1
ATOM 640 C C . TYR A 1 91 ? -17.536 3.955 11.055 1.00 80.31 91 TYR A C 1
ATOM 642 O O . TYR A 1 91 ? -18.058 4.383 12.082 1.00 80.31 91 TYR A O 1
ATOM 650 N N . ARG A 1 92 ? -18.167 3.077 10.260 1.00 79.62 92 ARG A N 1
ATOM 651 C CA . ARG A 1 92 ? -19.517 2.558 10.547 1.00 79.62 92 ARG A CA 1
ATOM 652 C C . ARG A 1 92 ? -19.600 1.737 11.833 1.00 79.62 92 ARG A C 1
ATOM 654 O O . ARG A 1 92 ? -20.634 1.772 12.486 1.00 79.62 92 ARG A O 1
ATOM 661 N N . SER A 1 93 ? -18.545 1.011 12.202 1.00 73.25 93 SER A N 1
ATOM 662 C CA . SER A 1 93 ? -18.527 0.240 13.453 1.00 73.25 93 SER A CA 1
ATOM 663 C C . SER A 1 93 ? -18.365 1.108 14.706 1.00 73.25 93 SER A C 1
ATOM 665 O O . SER A 1 93 ? -18.850 0.719 15.762 1.00 73.25 93 SER A O 1
ATOM 667 N N . LEU A 1 94 ? -17.742 2.290 14.591 1.00 72.81 94 LEU A N 1
ATOM 668 C CA . LEU A 1 94 ? -17.569 3.223 15.712 1.00 72.81 94 LEU A CA 1
ATOM 669 C C . LEU A 1 94 ? -18.743 4.196 15.901 1.00 72.81 94 LEU A C 1
ATOM 671 O O . LEU A 1 94 ? -18.888 4.751 16.986 1.00 72.81 94 LEU A O 1
ATOM 675 N N . HIS A 1 95 ? -19.586 4.400 14.884 1.00 73.12 95 HIS A N 1
ATOM 676 C CA . HIS A 1 95 ? -20.767 5.269 14.962 1.00 73.12 95 HIS A CA 1
ATOM 677 C C . HIS A 1 95 ? -22.096 4.482 14.840 1.00 73.12 95 HIS A C 1
ATOM 679 O O . HIS A 1 95 ? -22.849 4.703 13.886 1.00 73.12 95 HIS A O 1
ATOM 685 N N . PRO A 1 96 ? -22.452 3.589 15.790 1.00 60.88 96 PRO A N 1
ATOM 686 C CA . PRO A 1 96 ? -23.853 3.260 16.033 1.00 60.88 96 PRO A CA 1
ATOM 687 C C . PRO A 1 96 ? -24.576 4.560 16.387 1.00 60.88 96 PRO A C 1
ATOM 689 O O . PRO A 1 96 ? -24.190 5.262 17.319 1.00 60.88 96 PRO A O 1
ATOM 692 N N . SER A 1 97 ? -25.573 4.932 15.597 1.00 53.44 97 SER A N 1
ATOM 693 C CA . SER A 1 97 ? -26.29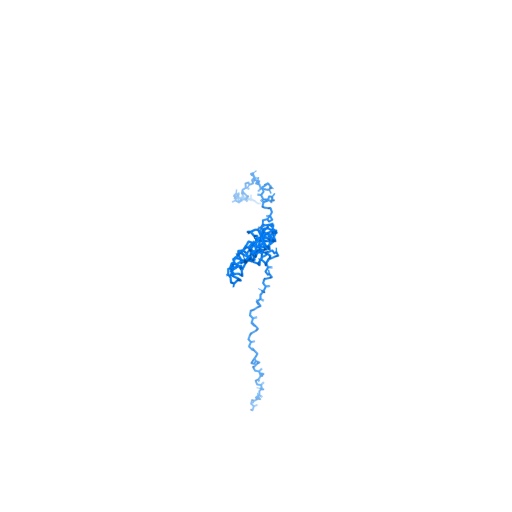8 6.190 15.722 1.00 53.44 97 SER A CA 1
ATOM 694 C C . SER A 1 97 ? -26.722 6.468 17.169 1.00 53.44 97 SER A C 1
ATOM 696 O O . SER A 1 97 ? -27.594 5.792 17.708 1.00 53.44 97 SER A O 1
ATOM 698 N N . GLY A 1 98 ? -26.175 7.529 17.766 1.00 55.19 98 GLY A N 1
ATOM 699 C CA . GLY A 1 98 ? -26.698 8.171 18.977 1.00 55.19 98 GLY A CA 1
ATOM 700 C C . GLY A 1 98 ? -28.044 8.873 18.746 1.00 55.19 98 GLY A C 1
ATOM 701 O O . GLY A 1 98 ? -28.271 9.959 19.261 1.00 55.19 98 GLY A O 1
ATOM 702 N N . SER A 1 99 ? -28.938 8.279 17.951 1.00 53.41 99 SER A N 1
ATOM 703 C CA . SER A 1 99 ? -30.255 8.829 17.599 1.00 53.41 99 SER A CA 1
ATOM 704 C C . SER A 1 99 ? -31.414 8.076 18.261 1.00 53.41 99 SER A C 1
ATOM 706 O O . SER A 1 99 ? -32.544 8.174 17.804 1.00 53.41 99 SER A O 1
ATOM 708 N N . ALA A 1 100 ? -31.148 7.374 19.366 1.00 49.84 100 ALA A N 1
ATOM 709 C CA . ALA A 1 100 ? -32.167 6.874 20.296 1.00 49.84 100 ALA A CA 1
ATOM 710 C C . ALA A 1 100 ? -32.018 7.481 21.709 1.00 49.84 100 ALA A C 1
ATOM 712 O O . ALA A 1 100 ? -32.378 6.855 22.698 1.00 49.84 100 ALA A O 1
ATOM 713 N N . ALA A 1 101 ? -31.459 8.693 21.811 1.00 49.50 101 ALA A N 1
ATOM 714 C CA . ALA A 1 101 ? -31.414 9.480 23.051 1.00 49.50 101 ALA A CA 1
ATOM 715 C C . ALA A 1 101 ? -31.921 10.922 22.835 1.00 49.50 101 ALA A C 1
ATOM 717 O O . ALA A 1 101 ? -31.487 11.860 23.499 1.00 49.50 101 ALA A O 1
ATOM 718 N N . GLY A 1 102 ? -32.831 11.101 21.873 1.00 49.97 102 GLY A N 1
ATOM 719 C CA . GLY A 1 102 ? -33.611 12.321 21.676 1.00 49.97 102 GLY A CA 1
ATOM 720 C C . GLY A 1 102 ? -35.100 11.990 21.757 1.00 49.97 102 GLY A C 1
ATOM 721 O O . GLY A 1 102 ? -35.660 11.505 20.780 1.00 49.97 102 GLY A O 1
ATOM 722 N N . GLY A 1 103 ? -35.710 12.251 22.920 1.00 56.38 103 GLY A N 1
ATOM 723 C CA . GLY A 1 103 ? -37.104 11.919 23.264 1.00 56.38 103 GLY A CA 1
ATOM 724 C C . GLY A 1 103 ? -37.213 10.458 23.703 1.00 56.38 103 GLY A C 1
ATOM 725 O O . GLY A 1 103 ? -36.850 9.567 22.954 1.00 56.38 103 GLY A O 1
ATOM 726 N N . VAL A 1 104 ? -37.645 10.094 24.903 1.00 58.81 104 VAL A N 1
ATOM 727 C CA . VAL A 1 104 ? -38.692 10.596 25.799 1.00 58.81 104 VAL A CA 1
ATOM 728 C C . VAL A 1 104 ? -38.218 10.129 27.189 1.00 58.81 104 VAL A C 1
ATOM 730 O O . VAL A 1 104 ? -37.779 8.995 27.30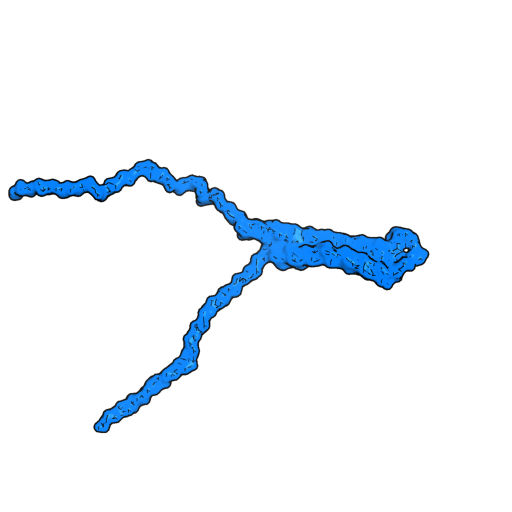5 1.00 58.81 104 VAL A O 1
ATOM 733 N N . ASP A 1 105 ? -37.912 11.017 28.136 1.00 51.34 105 ASP A N 1
ATOM 734 C CA . ASP A 1 105 ? -38.703 11.156 29.366 1.00 51.34 105 ASP A CA 1
ATOM 735 C C . ASP A 1 105 ? -38.203 12.386 30.146 1.00 51.34 105 ASP A C 1
ATOM 737 O O . ASP A 1 105 ? -37.257 12.319 30.929 1.00 51.34 105 ASP A O 1
ATOM 741 N N . SER A 1 106 ? -38.841 13.536 29.933 1.00 51.72 106 SER A N 1
ATOM 742 C CA . SER A 1 106 ? -38.852 14.616 30.920 1.00 51.72 106 SER A CA 1
ATOM 743 C C . SER A 1 106 ? -40.280 14.707 31.450 1.00 51.72 106 SER A C 1
ATOM 745 O O . SER A 1 106 ? -41.121 15.341 30.806 1.00 51.72 106 SER A O 1
ATOM 747 N N . PRO A 1 107 ? -40.613 14.049 32.574 1.00 50.22 107 PRO A N 1
ATOM 748 C CA . PRO A 1 107 ? -41.829 14.360 33.293 1.00 50.22 107 PRO A CA 1
ATOM 749 C C . PRO A 1 107 ? -41.568 15.643 34.082 1.00 50.22 107 PRO A C 1
ATOM 751 O O . PRO A 1 107 ? -41.137 15.637 35.234 1.00 50.22 107 PRO A O 1
ATOM 754 N N . ALA A 1 108 ? -41.840 16.777 33.444 1.00 56.53 108 ALA A N 1
ATOM 755 C CA . ALA A 1 108 ? -42.244 17.952 34.188 1.00 56.53 108 ALA A CA 1
ATOM 756 C C . ALA A 1 108 ? -43.538 17.599 34.942 1.00 56.53 108 ALA A C 1
ATOM 758 O O . ALA A 1 108 ? -44.575 17.379 34.320 1.00 56.53 108 ALA A O 1
ATOM 759 N N . GLY A 1 109 ? -43.466 17.538 36.273 1.00 54.66 109 GLY A N 1
ATOM 760 C CA . GLY A 1 109 ? -44.637 17.444 37.148 1.00 54.66 109 GLY A CA 1
ATOM 761 C C . GLY A 1 109 ? -44.634 16.214 38.051 1.00 54.66 109 GLY A C 1
ATOM 762 O O . GLY A 1 109 ? -45.227 15.193 37.725 1.00 54.66 109 GLY A O 1
ATOM 763 N N . GLY A 1 110 ? -44.010 16.337 39.219 1.00 48.28 110 GLY A N 1
ATOM 764 C CA . GLY A 1 110 ? -44.055 15.323 40.269 1.00 48.28 110 GLY A CA 1
ATOM 765 C C . GLY A 1 110 ? -43.477 15.886 41.555 1.00 48.28 110 GLY A C 1
ATOM 766 O O . GLY A 1 110 ? -42.302 15.713 41.843 1.00 48.28 110 GLY A O 1
ATOM 767 N N . THR A 1 111 ? -44.302 16.640 42.269 1.00 57.19 111 THR A N 1
ATOM 768 C CA . THR A 1 111 ? -44.065 17.156 43.618 1.00 57.19 111 THR A CA 1
ATOM 769 C C . THR A 1 111 ? -43.561 16.069 44.568 1.00 57.19 111 THR A C 1
ATOM 771 O O . THR A 1 111 ? -44.172 15.004 44.651 1.00 57.19 111 THR A O 1
ATOM 774 N N . ASP A 1 112 ? -42.500 16.383 45.315 1.00 50.09 112 ASP A N 1
ATOM 775 C CA . ASP A 1 112 ? -42.072 15.690 46.535 1.00 50.09 112 ASP A CA 1
ATOM 776 C C . ASP A 1 112 ? -43.273 15.271 47.407 1.00 50.09 112 ASP A C 1
ATOM 778 O O . ASP A 1 112 ? -43.983 16.144 47.911 1.00 50.09 112 ASP A O 1
ATOM 782 N N . PRO A 1 113 ? -43.489 13.975 47.697 1.00 57.72 113 PRO A N 1
ATOM 783 C CA . PRO A 1 113 ? -44.387 13.552 48.768 1.00 57.72 113 PRO A CA 1
ATOM 784 C C . PRO A 1 113 ? -43.651 13.468 50.119 1.00 57.72 113 PRO A C 1
ATOM 786 O O . PRO A 1 113 ? -43.927 12.584 50.926 1.00 57.72 113 PRO A O 1
ATOM 789 N N . ALA A 1 114 ? -42.696 14.367 50.381 1.00 56.50 114 ALA A N 1
ATOM 790 C CA . ALA A 1 114 ? -41.883 14.356 51.598 1.00 56.50 114 ALA A CA 1
ATOM 791 C C . ALA A 1 114 ? -42.007 15.644 52.425 1.00 56.50 114 ALA A C 1
ATOM 793 O O . ALA A 1 114 ? -41.031 16.105 53.004 1.00 56.50 114 ALA A O 1
ATOM 794 N N . THR A 1 115 ? -43.203 16.233 52.521 1.00 59.09 115 THR A N 1
ATOM 795 C CA . THR A 1 115 ? -43.552 17.139 53.631 1.00 59.09 115 THR A CA 1
ATOM 796 C C . THR A 1 115 ? -45.068 17.160 53.828 1.00 59.09 115 THR A C 1
ATOM 798 O O . THR A 1 115 ? -45.789 17.929 53.203 1.00 59.09 115 THR A O 1
ATOM 801 N N . THR A 1 116 ? -45.578 16.317 54.723 1.00 58.84 116 THR A N 1
ATOM 802 C CA . THR A 1 116 ? -46.819 16.597 55.460 1.00 58.84 116 THR A CA 1
ATOM 803 C C . THR A 1 116 ? -46.673 15.991 56.859 1.00 58.84 116 THR A C 1
ATOM 805 O O . THR A 1 116 ? -46.586 14.768 56.976 1.00 58.84 116 THR A O 1
ATOM 808 N N . PRO A 1 117 ? -46.560 16.819 57.913 1.00 57.72 117 PRO A N 1
ATOM 809 C CA . PRO A 1 117 ? -46.503 16.352 59.291 1.00 57.72 117 PRO A CA 1
ATOM 810 C C . PRO A 1 117 ? -47.857 15.780 59.731 1.00 57.72 117 PRO A C 1
ATOM 812 O O . PRO A 1 117 ? -48.916 16.246 59.311 1.00 57.72 117 PRO A O 1
ATOM 815 N N . ALA A 1 118 ? -47.790 14.747 60.568 1.00 61.19 118 ALA A N 1
ATOM 816 C CA . ALA A 1 118 ? -48.929 14.045 61.143 1.00 61.19 118 ALA A CA 1
ATOM 817 C C . ALA A 1 118 ? -49.882 14.992 61.900 1.00 61.19 118 ALA A C 1
ATOM 819 O O . ALA A 1 118 ? -49.401 15.829 62.669 1.00 61.19 118 ALA A O 1
ATOM 820 N N . PRO A 1 119 ? -51.212 14.834 61.770 1.00 66.19 119 PRO A N 1
ATOM 821 C CA . PRO A 1 119 ? -52.140 15.388 62.738 1.00 66.19 119 PRO A CA 1
ATOM 822 C C . PRO A 1 119 ? -52.268 14.444 63.940 1.00 66.19 119 PRO A C 1
ATOM 824 O O . PRO A 1 119 ? -52.784 13.331 63.857 1.00 66.19 119 PRO A O 1
ATOM 827 N N . GLU A 1 120 ? -51.765 14.936 65.063 1.00 55.56 120 GLU A N 1
ATOM 828 C CA . GLU A 1 120 ? -52.181 14.606 66.419 1.00 55.56 120 GLU A CA 1
ATOM 829 C C . GLU A 1 120 ? -53.711 14.738 66.537 1.00 55.56 120 GLU A C 1
ATOM 831 O O . GLU A 1 120 ? -54.274 15.780 66.195 1.00 55.56 120 GLU A O 1
ATOM 836 N N . THR A 1 121 ? -54.413 13.695 66.990 1.00 63.03 121 THR A N 1
ATOM 837 C CA . THR A 1 121 ? -55.770 13.852 67.534 1.00 63.03 121 THR A CA 1
ATOM 838 C C . THR A 1 121 ? -56.044 12.791 68.597 1.00 63.03 121 THR A C 1
ATOM 840 O O . THR A 1 121 ? -56.077 11.591 68.337 1.00 63.03 121 THR A O 1
ATOM 843 N N . THR A 1 122 ? -56.178 13.317 69.804 1.00 58.53 122 THR A N 1
ATOM 844 C CA . THR A 1 122 ? -56.787 12.819 71.035 1.00 58.53 122 THR A CA 1
ATOM 845 C C . THR A 1 122 ? -58.236 12.360 70.831 1.00 58.53 122 THR A C 1
ATOM 847 O O . THR A 1 122 ? -59.034 13.132 70.305 1.00 58.53 122 THR A O 1
ATOM 850 N N . ASP A 1 123 ? -58.563 11.128 71.231 1.00 59.12 123 ASP A N 1
ATOM 851 C CA . ASP A 1 123 ? -59.495 10.759 72.328 1.00 59.12 123 ASP A CA 1
ATOM 852 C C . ASP A 1 123 ? -59.675 9.228 72.398 1.00 59.12 123 ASP A C 1
ATOM 854 O O . ASP A 1 123 ? -59.836 8.588 71.331 1.00 59.12 123 ASP A O 1
#

Sequence (123 aa):
MPSSQPDAATSDIPPPGRPVLLESTPPGFWALILGGSVMVLAPLFGFLIGTANGPGDGDALLNPIYLSLFIGVVVGGCGGFIALWGGARLYRSLHPSGSAAGGVDSPAGGTDPATTPAPETTD

pLDDT: mean 76.31, std 15.38, range [47.66, 96.56]